Protein AF-A0A2N5UE76-F1 (afdb_monomer_lite)

Foldseek 3Di:
DFKDKPNHTQDDDDDDDPDPPDQAAEDAPVVLCSVQVSAPPKDDPVPFWIKGFCPTQIWMWDDDPNDTDTDGRNSQFDADDDDDNRGIGTGSYTYDDDPDPPDPPPPPDPPDD

Sequence (113 aa):
MEVQVRGKTILTERTGILDTGTTLMVVPAGDAATVHNNIPGAVSDNNGGFQIPCTNTVKLGLSFGGTVFKINPADMTSQLVGKDVKGLCMSGISVGTVGGPMSASVMPRASTL

pLDDT: mean 90.07, std 15.47, range [42.5, 98.5]

Organism: NCBI:txid200324

Structure (mmCIF, N/CA/C/O backbone):
data_AF-A0A2N5UE76-F1
#
_entry.id   AF-A0A2N5UE76-F1
#
loop_
_atom_site.group_PDB
_atom_site.id
_atom_site.type_symbol
_atom_site.label_atom_id
_atom_site.label_alt_id
_atom_site.label_comp_id
_atom_site.label_asym_id
_atom_site.label_entity_id
_atom_site.label_seq_id
_atom_site.pdbx_PDB_ins_code
_atom_site.Cartn_x
_atom_site.Cartn_y
_atom_site.Cartn_z
_atom_site.occupancy
_atom_site.B_iso_or_equiv
_atom_site.auth_seq_id
_atom_site.auth_comp_id
_atom_site.auth_asym_id
_atom_site.auth_atom_id
_atom_site.pdbx_PDB_model_num
ATOM 1 N N . MET A 1 1 ? -10.613 1.870 12.351 1.00 93.25 1 MET A N 1
ATOM 2 C CA . MET A 1 1 ? -10.339 1.193 11.066 1.00 93.25 1 MET A CA 1
ATOM 3 C C . MET A 1 1 ? -9.166 0.254 11.259 1.00 93.25 1 MET A C 1
ATOM 5 O O . MET A 1 1 ? -8.212 0.619 11.942 1.00 93.25 1 MET A O 1
ATOM 9 N N . GLU A 1 2 ? -9.236 -0.932 10.663 1.00 97.56 2 GLU A N 1
ATOM 10 C CA . GLU A 1 2 ? -8.094 -1.848 10.571 1.00 97.56 2 GLU A CA 1
ATOM 11 C C . GLU A 1 2 ? -7.552 -1.869 9.142 1.00 97.56 2 GLU A C 1
ATOM 13 O O . GLU A 1 2 ? -8.310 -1.694 8.186 1.00 97.56 2 GLU A O 1
ATOM 18 N N . VAL A 1 3 ? -6.256 -2.132 8.998 1.00 98.00 3 VAL A N 1
ATOM 19 C CA . VAL A 1 3 ? -5.609 -2.330 7.698 1.00 98.00 3 VAL A CA 1
ATOM 20 C C . VAL A 1 3 ? -5.129 -3.768 7.611 1.00 98.00 3 VAL A C 1
ATOM 22 O O . VAL A 1 3 ? -4.468 -4.269 8.524 1.00 98.00 3 VAL A O 1
ATOM 25 N N . GLN A 1 4 ? -5.457 -4.433 6.509 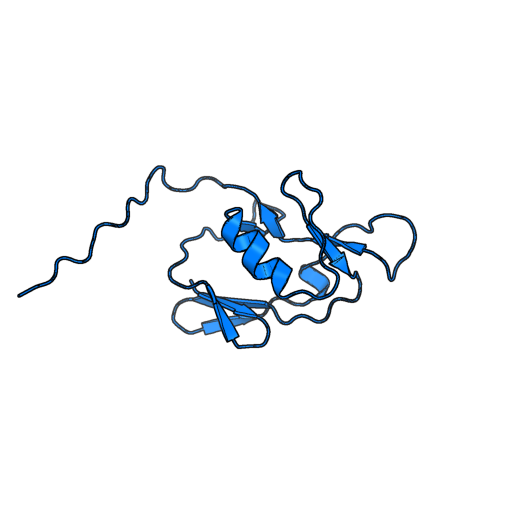1.00 98.38 4 GLN A N 1
ATOM 26 C CA . GLN A 1 4 ? -5.129 -5.829 6.265 1.00 98.38 4 GLN A CA 1
ATOM 27 C C . GLN A 1 4 ? -4.256 -5.975 5.026 1.00 98.38 4 GLN A C 1
ATOM 29 O O . GLN A 1 4 ? -4.543 -5.389 3.985 1.00 98.38 4 GLN A O 1
ATOM 34 N N . VAL A 1 5 ? -3.240 -6.832 5.105 1.00 97.81 5 VAL A N 1
ATOM 35 C CA . VAL A 1 5 ? -2.470 -7.271 3.939 1.00 97.81 5 VAL A CA 1
ATOM 36 C C . VAL A 1 5 ? -2.536 -8.786 3.842 1.00 97.81 5 VAL A C 1
ATOM 38 O O . VAL A 1 5 ? -2.268 -9.497 4.807 1.00 97.81 5 VAL A O 1
ATOM 41 N N . ARG A 1 6 ? -2.937 -9.293 2.670 1.00 95.56 6 ARG A N 1
ATOM 42 C CA . ARG A 1 6 ? -3.163 -10.730 2.416 1.00 95.56 6 ARG A CA 1
ATOM 43 C C . ARG A 1 6 ? -4.119 -11.377 3.438 1.00 95.56 6 ARG A C 1
ATOM 45 O O . ARG A 1 6 ? -3.959 -12.542 3.780 1.00 95.56 6 ARG A O 1
ATOM 52 N N . GLY A 1 7 ? -5.112 -10.621 3.915 1.00 93.94 7 GLY A N 1
ATOM 53 C CA . GLY A 1 7 ? -6.102 -11.078 4.902 1.00 93.94 7 GLY A CA 1
ATOM 54 C C . GLY A 1 7 ? -5.614 -11.095 6.355 1.00 93.94 7 GLY A C 1
ATOM 55 O O . GLY A 1 7 ? -6.373 -11.479 7.236 1.00 93.94 7 GLY A O 1
ATOM 56 N N . LYS A 1 8 ? -4.373 -10.669 6.625 1.00 96.94 8 LYS A N 1
ATOM 57 C CA . LYS A 1 8 ? -3.849 -10.485 7.982 1.00 96.94 8 LYS A CA 1
ATOM 58 C C . LYS A 1 8 ? -3.965 -9.020 8.384 1.00 96.94 8 LYS A C 1
ATOM 60 O O . LYS A 1 8 ? -3.456 -8.158 7.668 1.00 96.94 8 LYS A O 1
ATOM 65 N N . THR A 1 9 ? -4.560 -8.744 9.541 1.00 98.06 9 THR A N 1
ATOM 66 C CA . THR A 1 9 ? -4.545 -7.407 10.147 1.00 98.06 9 THR A CA 1
ATOM 67 C C . THR A 1 9 ? -3.119 -7.018 10.535 1.00 98.06 9 THR A C 1
ATOM 69 O O . THR A 1 9 ? -2.448 -7.739 11.273 1.00 98.06 9 THR A O 1
ATOM 72 N N . ILE A 1 10 ? -2.649 -5.891 9.998 1.00 97.94 10 ILE A N 1
ATOM 73 C CA . ILE A 1 10 ? -1.307 -5.338 10.239 1.00 97.94 10 ILE A CA 1
ATOM 74 C C . ILE A 1 10 ? -1.343 -4.025 11.025 1.00 97.94 10 ILE A C 1
ATOM 76 O O . ILE A 1 10 ? -0.344 -3.668 11.638 1.00 97.94 10 ILE A O 1
ATOM 80 N N . LEU A 1 11 ? -2.481 -3.323 11.024 1.00 97.81 11 LEU A N 1
ATOM 81 C CA . LEU A 1 11 ? -2.715 -2.098 11.790 1.00 97.81 11 LEU A CA 1
ATOM 82 C C . LEU A 1 11 ? -4.140 -2.120 12.348 1.00 97.81 11 LEU A C 1
ATOM 84 O O . LEU A 1 11 ? -5.072 -2.519 11.647 1.00 97.81 11 LEU A O 1
ATOM 88 N N . THR A 1 12 ? -4.310 -1.646 13.578 1.00 96.69 12 THR A N 1
ATOM 89 C CA . THR A 1 12 ? -5.600 -1.528 14.274 1.00 96.69 12 THR A CA 1
ATOM 90 C C . THR A 1 12 ? -5.800 -0.102 14.782 1.00 96.69 12 THR A C 1
ATOM 92 O O . THR A 1 12 ? -4.876 0.711 14.728 1.00 96.69 12 THR A O 1
ATOM 95 N N . GLU A 1 13 ? -7.011 0.208 15.257 1.00 93.62 13 GLU A N 1
ATOM 96 C CA . GLU A 1 13 ? -7.330 1.472 15.944 1.00 93.62 13 GLU A CA 1
ATOM 97 C C . GLU A 1 13 ? -6.959 2.748 15.166 1.00 93.62 13 GLU A C 1
ATOM 99 O O . GLU A 1 13 ? -6.620 3.779 15.743 1.00 93.62 13 GLU A O 1
ATOM 104 N N . ARG A 1 14 ? -7.035 2.707 13.828 1.00 93.62 14 ARG A N 1
ATOM 105 C CA . ARG A 1 14 ? -6.793 3.888 12.987 1.00 93.62 14 ARG A CA 1
ATOM 106 C C . ARG A 1 14 ? -8.064 4.694 12.781 1.00 93.62 14 ARG A C 1
ATOM 108 O O . ARG A 1 14 ? -9.127 4.132 12.505 1.00 93.62 14 ARG A O 1
ATOM 115 N N . THR A 1 15 ? -7.946 6.008 12.878 1.00 91.69 15 THR A N 1
ATOM 116 C CA . THR A 1 15 ? -8.962 6.963 12.434 1.00 91.69 15 THR A CA 1
ATOM 117 C C . THR A 1 15 ? -8.584 7.489 11.052 1.00 91.69 15 THR A C 1
ATOM 119 O O . THR A 1 15 ? -7.423 7.428 10.650 1.00 91.69 15 THR A O 1
ATOM 122 N N . GLY A 1 16 ? -9.568 7.960 10.293 1.00 90.25 16 GLY A N 1
ATOM 123 C CA . GLY A 1 16 ? -9.338 8.486 8.953 1.00 90.25 16 GLY A CA 1
ATOM 124 C C . GLY A 1 16 ? -10.555 9.226 8.422 1.00 90.25 16 GLY A C 1
ATOM 125 O O . GLY A 1 16 ? -11.648 9.115 8.980 1.00 90.25 16 GLY A O 1
ATOM 126 N N . ILE A 1 17 ? -10.342 9.970 7.342 1.00 92.00 17 ILE A N 1
ATOM 127 C CA . ILE A 1 17 ? -11.380 10.651 6.567 1.00 92.00 17 ILE A CA 1
ATOM 128 C C . ILE A 1 17 ? -11.527 9.957 5.212 1.00 92.00 17 ILE A C 1
ATOM 130 O O . ILE A 1 17 ? -10.540 9.516 4.626 1.00 92.00 17 ILE A O 1
ATOM 134 N N . LEU A 1 18 ? -12.762 9.843 4.724 1.00 92.62 18 LEU A N 1
ATOM 135 C CA . LEU A 1 18 ? -13.041 9.421 3.353 1.00 92.62 18 LEU A CA 1
ATOM 136 C C . LEU A 1 18 ? -13.216 10.687 2.517 1.00 92.62 18 LEU A C 1
ATOM 138 O O . LEU A 1 18 ? -14.299 11.266 2.481 1.00 92.62 18 LEU A O 1
ATOM 142 N N . ASP A 1 19 ? -12.121 11.145 1.922 1.00 92.81 19 ASP A N 1
ATOM 143 C CA . ASP A 1 19 ? -12.048 12.433 1.241 1.00 92.81 19 ASP A CA 1
ATOM 144 C C . ASP A 1 19 ? -11.918 12.244 -0.273 1.00 92.81 19 ASP A C 1
ATOM 146 O O . ASP A 1 19 ? -10.854 11.903 -0.784 1.00 92.81 19 ASP A O 1
ATOM 1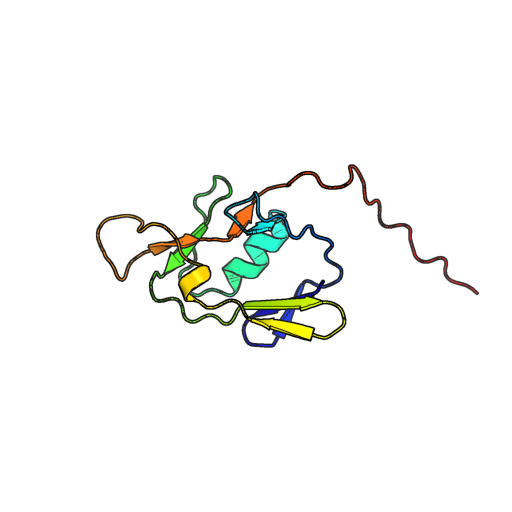50 N N . THR A 1 20 ? -13.007 12.490 -1.002 1.00 95.44 20 THR A N 1
ATOM 151 C CA . THR A 1 20 ? -13.022 12.425 -2.471 1.00 95.44 20 THR A CA 1
ATOM 152 C C . THR A 1 20 ? -12.177 13.521 -3.131 1.00 95.44 20 THR A C 1
ATOM 154 O O . THR A 1 20 ? -11.957 13.461 -4.337 1.00 95.44 20 THR A O 1
ATOM 157 N N . GLY A 1 21 ? -11.740 14.537 -2.377 1.00 95.38 21 GLY A N 1
ATOM 158 C CA . GLY A 1 21 ? -10.887 15.626 -2.852 1.00 95.38 21 GLY A CA 1
ATOM 159 C C . GLY A 1 21 ? -9.386 15.323 -2.814 1.00 95.38 21 GLY A C 1
ATOM 160 O O . GLY A 1 21 ? -8.604 16.123 -3.329 1.00 95.38 21 GLY A O 1
ATOM 161 N N . THR A 1 22 ? -8.973 14.185 -2.245 1.00 93.38 22 THR A N 1
ATOM 162 C CA . THR A 1 22 ? -7.565 13.778 -2.156 1.00 93.38 22 THR A CA 1
ATOM 163 C C . THR A 1 22 ? -7.272 12.607 -3.100 1.00 93.38 22 THR A C 1
ATOM 165 O O . THR A 1 22 ? -7.971 11.598 -3.105 1.00 93.38 22 THR A O 1
ATOM 168 N N . THR A 1 23 ? -6.196 12.718 -3.886 1.00 94.00 23 THR A N 1
ATOM 169 C CA . THR A 1 23 ? -5.783 11.687 -4.858 1.00 94.00 23 THR A CA 1
ATOM 170 C C . THR A 1 23 ? -5.233 10.416 -4.205 1.00 94.00 23 THR A C 1
ATOM 172 O O . THR A 1 23 ? -5.431 9.323 -4.727 1.00 94.00 23 THR A O 1
ATOM 175 N N . LEU A 1 24 ? -4.483 10.555 -3.107 1.00 95.62 24 LEU A N 1
ATOM 176 C CA . LEU A 1 24 ? -3.707 9.474 -2.490 1.00 95.62 24 LEU A CA 1
ATOM 177 C C . LEU A 1 24 ? -4.319 9.007 -1.169 1.00 95.62 24 LEU A C 1
ATOM 179 O O . LEU A 1 24 ? -4.973 9.766 -0.456 1.00 95.62 24 LEU A O 1
ATOM 183 N N . MET A 1 25 ? -3.993 7.780 -0.770 1.00 96.38 25 MET A N 1
ATOM 184 C CA . MET A 1 25 ? -4.116 7.377 0.624 1.00 96.38 25 MET A CA 1
ATOM 185 C C . MET A 1 25 ? -2.949 7.973 1.417 1.00 96.38 25 MET A C 1
ATOM 187 O O . MET A 1 25 ? -1.815 7.501 1.344 1.00 96.38 25 MET A O 1
ATOM 191 N N . VAL A 1 26 ? -3.237 9.014 2.188 1.00 96.25 26 VAL A N 1
ATOM 192 C CA . VAL A 1 26 ? -2.239 9.714 2.999 1.00 96.25 26 VAL A CA 1
ATOM 193 C C . VAL A 1 26 ? -2.265 9.171 4.429 1.00 96.25 26 VAL A C 1
ATOM 195 O O . VAL A 1 26 ? -3.300 9.225 5.092 1.00 96.25 26 VAL A O 1
ATOM 198 N N . VAL A 1 27 ? -1.138 8.636 4.908 1.00 96.31 27 VAL A N 1
ATOM 199 C CA . VAL A 1 27 ? -1.032 7.985 6.229 1.00 96.31 27 VAL A CA 1
ATOM 200 C C . VAL A 1 27 ? 0.221 8.431 7.000 1.00 96.31 27 VAL A C 1
ATOM 202 O O . VAL A 1 27 ? 1.177 8.922 6.396 1.00 96.31 27 VAL A O 1
ATOM 205 N N . PRO A 1 28 ? 0.284 8.234 8.332 1.00 95.75 28 PRO A N 1
ATOM 206 C CA . PRO A 1 28 ? 1.500 8.488 9.103 1.00 95.75 28 PRO A CA 1
ATOM 207 C C . PRO A 1 28 ? 2.698 7.664 8.612 1.00 95.75 28 PRO A C 1
ATOM 209 O O . PRO A 1 28 ? 2.544 6.536 8.144 1.00 95.75 28 PRO A O 1
ATOM 212 N N . ALA A 1 29 ? 3.914 8.184 8.803 1.00 96.25 29 ALA A N 1
ATOM 213 C CA . ALA A 1 29 ? 5.143 7.562 8.297 1.00 96.25 29 ALA A CA 1
ATOM 214 C C . ALA A 1 29 ? 5.322 6.091 8.721 1.00 96.25 29 ALA A C 1
ATOM 216 O O . ALA A 1 29 ? 5.660 5.244 7.895 1.00 96.25 29 ALA A O 1
ATOM 217 N N . GLY A 1 30 ? 5.049 5.770 9.991 1.00 96.62 30 GLY A N 1
ATOM 218 C CA . GLY A 1 30 ? 5.145 4.396 10.499 1.00 96.62 30 GLY A CA 1
ATOM 219 C C . GLY A 1 30 ? 4.127 3.443 9.865 1.00 96.62 30 GLY A C 1
ATOM 220 O O . GLY A 1 30 ? 4.440 2.278 9.610 1.00 9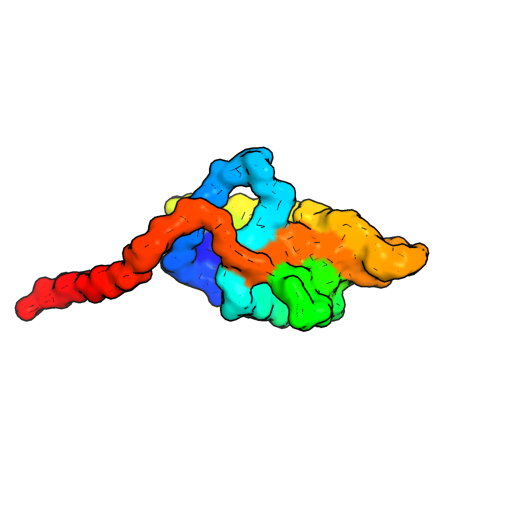6.62 30 GLY A O 1
ATOM 221 N N . ASP A 1 31 ? 2.932 3.939 9.543 1.00 97.56 31 ASP A N 1
ATOM 222 C CA . ASP A 1 31 ? 1.880 3.145 8.908 1.00 97.56 31 ASP A CA 1
ATOM 223 C C . ASP A 1 31 ? 2.210 2.907 7.434 1.00 97.56 31 ASP A C 1
ATOM 225 O O . ASP A 1 31 ? 2.128 1.769 6.970 1.00 97.56 31 ASP A O 1
ATOM 229 N N . ALA A 1 32 ? 2.677 3.944 6.724 1.00 98.12 32 ALA A N 1
ATOM 230 C CA . ALA A 1 32 ? 3.167 3.806 5.356 1.00 98.12 32 ALA A CA 1
ATOM 231 C C . ALA A 1 32 ? 4.301 2.775 5.284 1.00 98.12 32 ALA A C 1
ATOM 233 O O . ALA A 1 32 ? 4.243 1.867 4.457 1.00 98.12 32 ALA A O 1
ATOM 234 N N . ALA A 1 33 ? 5.293 2.859 6.176 1.00 98.00 33 ALA A N 1
ATOM 235 C CA . ALA A 1 33 ? 6.380 1.885 6.237 1.00 98.00 33 ALA A CA 1
ATOM 236 C C . ALA A 1 33 ? 5.858 0.463 6.509 1.00 98.00 33 ALA A C 1
ATOM 238 O O . ALA A 1 33 ? 6.248 -0.483 5.828 1.00 98.00 33 ALA A O 1
ATOM 239 N N . THR A 1 34 ? 4.925 0.304 7.453 1.00 98.44 34 THR A N 1
ATOM 240 C CA . THR A 1 34 ? 4.333 -1.003 7.781 1.00 98.44 34 THR A CA 1
ATOM 241 C C . THR A 1 34 ? 3.604 -1.619 6.584 1.00 98.44 34 THR A C 1
ATOM 243 O O . THR A 1 34 ? 3.781 -2.806 6.302 1.00 98.44 34 THR A O 1
ATOM 246 N N . VAL A 1 35 ? 2.814 -0.832 5.846 1.00 98.31 35 VAL A N 1
ATOM 247 C CA . VAL A 1 35 ? 2.118 -1.305 4.640 1.00 98.31 35 VAL A CA 1
ATOM 248 C C . VAL A 1 35 ? 3.122 -1.695 3.554 1.00 98.31 35 VAL A C 1
ATOM 250 O O . VAL A 1 35 ? 3.065 -2.819 3.052 1.00 98.31 35 VAL A O 1
ATOM 253 N N . HIS A 1 36 ? 4.076 -0.819 3.228 1.00 98.44 36 HIS A N 1
ATOM 254 C CA . HIS A 1 36 ? 5.033 -1.061 2.144 1.00 98.44 36 HIS A CA 1
ATOM 255 C C . HIS A 1 36 ? 6.010 -2.204 2.444 1.00 98.44 36 HIS A C 1
ATOM 257 O O . HIS A 1 36 ? 6.348 -2.949 1.530 1.00 98.44 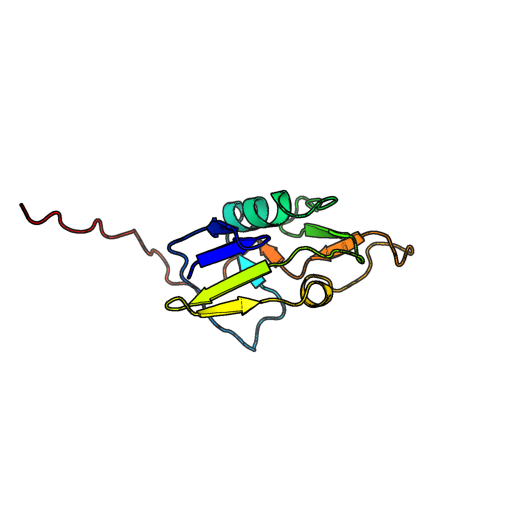36 HIS A O 1
ATOM 263 N N . ASN A 1 37 ? 6.360 -2.457 3.709 1.00 98.19 37 ASN A N 1
ATOM 264 C CA . ASN A 1 37 ? 7.151 -3.632 4.102 1.00 98.19 37 ASN A CA 1
ATOM 265 C C . ASN A 1 37 ? 6.467 -4.971 3.770 1.00 98.19 37 ASN A C 1
ATOM 267 O O . ASN A 1 37 ? 7.124 -6.008 3.704 1.00 98.19 37 ASN A O 1
ATOM 271 N N . ASN A 1 38 ? 5.149 -4.974 3.548 1.00 98.31 38 ASN A N 1
ATOM 272 C CA . ASN A 1 38 ? 4.413 -6.161 3.116 1.00 98.31 38 ASN A CA 1
ATOM 273 C C . ASN A 1 38 ? 4.304 -6.287 1.582 1.00 98.31 38 ASN A C 1
ATOM 275 O O . ASN A 1 38 ? 3.728 -7.271 1.094 1.00 98.31 38 ASN A O 1
ATOM 279 N N . ILE A 1 39 ? 4.850 -5.332 0.823 1.00 98.06 39 ILE A N 1
ATOM 280 C CA . ILE A 1 39 ? 4.831 -5.296 -0.641 1.00 98.06 39 ILE A CA 1
ATOM 281 C C . ILE A 1 39 ? 6.230 -5.650 -1.171 1.00 98.06 39 ILE A C 1
ATOM 283 O O . ILE A 1 39 ? 7.153 -4.846 -1.061 1.00 98.06 39 ILE A O 1
ATOM 287 N N . PRO A 1 40 ? 6.422 -6.848 -1.757 1.00 98.00 40 PRO A N 1
ATOM 288 C CA . PRO A 1 40 ? 7.707 -7.226 -2.334 1.00 98.00 40 PRO A CA 1
ATOM 289 C C . PRO A 1 40 ? 8.142 -6.237 -3.417 1.00 98.00 40 PRO A C 1
ATOM 291 O O . PRO A 1 40 ? 7.351 -5.900 -4.294 1.00 98.00 40 PRO A O 1
ATOM 294 N N . GLY A 1 41 ? 9.397 -5.791 -3.356 1.00 97.62 41 GLY A N 1
ATOM 295 C CA . GLY A 1 41 ? 9.952 -4.817 -4.300 1.00 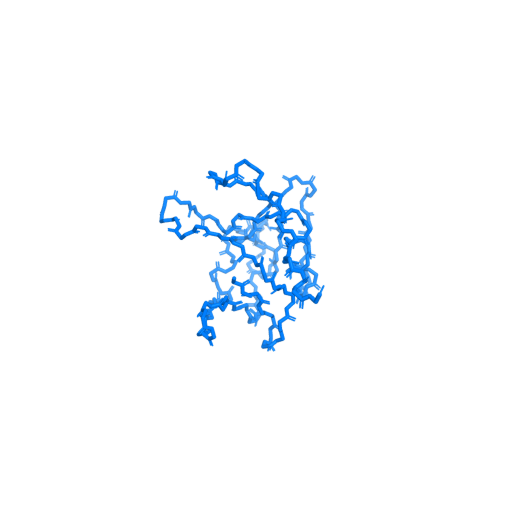97.62 41 GLY A CA 1
ATOM 296 C C . GLY A 1 41 ? 9.554 -3.364 -4.029 1.00 97.62 41 GLY A C 1
ATOM 297 O O . GLY A 1 41 ? 9.892 -2.505 -4.837 1.00 97.62 41 GLY A O 1
ATOM 298 N N . ALA A 1 42 ? 8.855 -3.075 -2.927 1.00 98.19 42 ALA A N 1
ATOM 299 C CA . ALA A 1 42 ? 8.606 -1.698 -2.526 1.00 98.19 42 ALA A CA 1
ATOM 300 C C . ALA A 1 42 ? 9.899 -0.992 -2.103 1.00 98.19 42 ALA A C 1
ATOM 302 O O . ALA A 1 42 ? 10.739 -1.569 -1.410 1.00 98.19 42 ALA A O 1
ATOM 303 N N . VAL A 1 43 ? 10.027 0.274 -2.488 1.00 97.75 43 VAL A N 1
ATOM 304 C CA . VAL A 1 43 ? 11.149 1.144 -2.128 1.00 97.75 43 VAL A CA 1
ATOM 305 C C . VAL A 1 43 ? 10.636 2.522 -1.716 1.00 97.75 43 VAL A C 1
ATOM 307 O O . VAL A 1 43 ? 9.679 3.039 -2.288 1.00 97.75 43 VAL A O 1
ATOM 310 N N . SER A 1 44 ? 11.263 3.110 -0.701 1.00 96.81 44 SER A N 1
ATOM 311 C CA . SER A 1 44 ? 11.027 4.501 -0.298 1.00 96.81 44 SER A CA 1
ATOM 312 C C . SER A 1 44 ? 11.773 5.441 -1.244 1.00 96.81 44 SER A C 1
ATOM 314 O O . SER A 1 44 ? 12.912 5.153 -1.614 1.00 96.81 44 SER A O 1
ATOM 316 N N . ASP A 1 45 ? 11.175 6.583 -1.588 1.00 93.50 45 ASP A N 1
ATOM 317 C CA . ASP A 1 45 ? 11.891 7.673 -2.270 1.00 93.50 45 ASP A CA 1
ATOM 318 C C . ASP A 1 45 ? 12.656 8.595 -1.296 1.00 93.50 45 ASP A C 1
ATOM 320 O O . ASP A 1 45 ? 13.324 9.535 -1.719 1.00 93.50 45 ASP A O 1
ATOM 324 N N . ASN A 1 46 ? 12.582 8.305 0.011 1.00 92.69 46 ASN A N 1
ATOM 325 C CA . ASN A 1 46 ? 13.147 9.081 1.123 1.00 92.69 46 ASN A CA 1
ATOM 326 C C . ASN A 1 46 ? 12.621 10.518 1.246 1.00 92.69 46 ASN A C 1
ATOM 328 O O . ASN A 1 46 ? 13.193 11.323 1.976 1.00 92.69 46 ASN A O 1
ATOM 332 N N . ASN A 1 47 ? 11.505 10.820 0.589 1.00 94.38 47 ASN A N 1
ATOM 333 C CA . ASN A 1 47 ? 10.836 12.114 0.604 1.00 94.38 47 ASN A CA 1
ATOM 334 C C . ASN A 1 47 ? 9.326 11.983 0.895 1.00 94.38 47 ASN A C 1
ATOM 336 O O . ASN A 1 47 ? 8.532 12.861 0.567 1.00 94.38 47 ASN A O 1
ATOM 340 N N . GLY A 1 48 ? 8.925 10.873 1.524 1.00 92.69 48 GLY A N 1
ATOM 341 C CA . GLY A 1 48 ? 7.542 10.600 1.921 1.00 92.69 48 GLY A CA 1
ATOM 342 C C . GLY A 1 48 ? 6.706 9.866 0.869 1.00 92.69 48 GLY A C 1
ATOM 343 O O . GLY A 1 48 ? 5.564 9.504 1.158 1.00 92.69 48 GLY A O 1
ATOM 344 N N . GLY A 1 49 ? 7.256 9.598 -0.313 1.00 97.12 49 GLY A N 1
ATOM 345 C CA . GLY A 1 49 ? 6.659 8.720 -1.306 1.00 97.12 49 GLY A CA 1
ATOM 346 C C . GLY A 1 49 ? 7.255 7.314 -1.274 1.00 97.12 49 GLY A C 1
ATOM 347 O O . GLY A 1 49 ? 8.288 7.025 -0.662 1.00 97.12 49 GLY A O 1
ATOM 348 N N . PHE A 1 50 ? 6.564 6.411 -1.957 1.00 98.44 50 PHE A N 1
ATOM 349 C CA . PHE A 1 50 ? 6.992 5.034 -2.147 1.00 98.44 50 PHE A CA 1
ATOM 350 C C . PHE A 1 50 ? 6.789 4.641 -3.599 1.00 98.44 50 PHE A C 1
ATOM 352 O O . PHE A 1 50 ? 5.902 5.151 -4.286 1.00 98.44 50 PHE A O 1
ATOM 359 N N . GLN A 1 51 ? 7.587 3.689 -4.051 1.00 98.38 51 GLN A N 1
ATOM 360 C CA . GLN A 1 51 ? 7.446 3.054 -5.346 1.00 98.38 51 GLN A CA 1
ATOM 361 C C . GLN A 1 51 ? 7.234 1.562 -5.115 1.00 98.38 51 GLN A C 1
ATOM 363 O O . GLN A 1 51 ? 7.872 0.970 -4.245 1.00 98.38 51 GLN A O 1
ATOM 368 N N . ILE A 1 52 ? 6.333 0.953 -5.874 1.00 98.50 52 ILE A N 1
ATOM 369 C CA . ILE A 1 52 ? 6.039 -0.484 -5.815 1.00 98.50 52 ILE A CA 1
ATOM 370 C C . ILE A 1 52 ? 6.074 -1.065 -7.229 1.00 98.50 52 ILE A C 1
ATOM 372 O O . ILE A 1 52 ? 5.901 -0.308 -8.184 1.00 98.50 52 ILE A O 1
ATOM 376 N N . PRO A 1 53 ? 6.280 -2.381 -7.418 1.00 98.25 53 PRO A N 1
ATOM 377 C CA . PRO A 1 53 ? 6.234 -2.959 -8.755 1.00 98.25 53 PRO A CA 1
ATOM 378 C C . PRO A 1 53 ? 4.904 -2.650 -9.443 1.00 98.25 53 PRO A C 1
ATOM 380 O O . PRO A 1 53 ? 3.844 -2.888 -8.865 1.00 98.25 53 PRO A O 1
ATOM 383 N N . CYS A 1 54 ? 4.943 -2.190 -10.694 1.00 97.75 54 CYS A N 1
ATOM 384 C CA . CYS A 1 54 ? 3.732 -1.925 -11.481 1.00 97.75 54 CYS A CA 1
ATOM 385 C C . CYS A 1 54 ? 2.854 -3.182 -11.653 1.00 97.75 54 CYS A C 1
ATOM 387 O O . CYS A 1 54 ? 1.660 -3.094 -11.908 1.00 97.75 54 CYS A O 1
ATOM 389 N N . THR A 1 55 ? 3.449 -4.370 -11.495 1.00 97.00 55 THR A N 1
ATOM 390 C CA . THR A 1 55 ? 2.795 -5.688 -11.579 1.00 97.00 55 THR A CA 1
ATOM 391 C C . THR A 1 55 ? 2.436 -6.280 -10.207 1.00 97.00 55 THR A C 1
ATOM 393 O O . THR A 1 55 ? 2.188 -7.481 -10.082 1.00 97.00 55 THR A O 1
ATOM 396 N N . ASN A 1 56 ? 2.421 -5.449 -9.162 1.00 97.38 56 ASN A N 1
ATOM 397 C CA . ASN A 1 56 ? 2.004 -5.796 -7.807 1.00 97.38 56 ASN A CA 1
ATOM 398 C C . ASN A 1 56 ? 0.673 -6.580 -7.776 1.00 97.38 56 ASN A C 1
ATOM 400 O O . ASN A 1 56 ? -0.295 -6.236 -8.446 1.00 97.38 56 ASN A O 1
ATOM 404 N N . THR A 1 57 ? 0.602 -7.606 -6.924 1.00 97.56 57 THR A N 1
ATOM 405 C CA . THR A 1 57 ? -0.611 -8.419 -6.690 1.00 97.56 57 THR A CA 1
ATOM 406 C C . THR A 1 57 ? -1.026 -8.462 -5.215 1.00 97.56 57 THR A C 1
ATOM 408 O O . THR A 1 57 ? -1.846 -9.289 -4.803 1.00 97.56 57 THR A O 1
ATOM 411 N N . VAL A 1 58 ? -0.446 -7.594 -4.381 1.00 98.00 58 VAL A N 1
ATOM 412 C CA . VAL A 1 58 ? -0.705 -7.553 -2.941 1.00 98.00 58 VAL A CA 1
ATOM 413 C C . VAL A 1 58 ? -2.150 -7.156 -2.678 1.00 98.00 58 VAL A C 1
ATOM 415 O O . VAL A 1 58 ? -2.634 -6.131 -3.141 1.00 98.00 58 VAL A O 1
ATOM 418 N N . LYS A 1 59 ? -2.837 -7.978 -1.883 1.00 98.00 59 LYS A N 1
ATOM 419 C CA . LYS A 1 59 ? -4.218 -7.737 -1.462 1.00 98.00 59 LYS A CA 1
ATOM 420 C C . LYS A 1 59 ? -4.220 -6.839 -0.229 1.00 98.00 59 LYS A C 1
ATOM 422 O O . LYS A 1 59 ? -3.982 -7.343 0.871 1.00 98.00 59 LYS A O 1
ATOM 427 N N . LEU A 1 60 ? -4.476 -5.549 -0.421 1.00 98.44 60 LEU A N 1
ATOM 428 C CA . LEU A 1 60 ? -4.711 -4.580 0.649 1.00 98.44 60 LEU A CA 1
ATOM 429 C C . LEU A 1 60 ? -6.213 -4.500 0.959 1.00 98.44 60 LEU A C 1
ATOM 431 O O . LEU A 1 60 ? -7.049 -4.578 0.056 1.00 98.44 60 LEU A O 1
ATOM 435 N N . GLY A 1 61 ? -6.565 -4.360 2.232 1.00 98.25 61 GLY A N 1
ATOM 436 C CA . GLY A 1 61 ? -7.946 -4.183 2.666 1.00 98.25 61 GLY A CA 1
ATOM 437 C C . GLY A 1 61 ? -8.062 -3.197 3.818 1.00 98.25 61 GLY A C 1
ATOM 438 O O . GLY A 1 61 ? -7.205 -3.168 4.700 1.00 98.25 61 GLY A O 1
ATOM 439 N N . LEU A 1 62 ? -9.138 -2.415 3.813 1.00 97.81 62 LEU A N 1
ATOM 440 C CA . LEU A 1 62 ? -9.529 -1.531 4.908 1.00 97.81 62 LEU A CA 1
ATOM 441 C C . LEU A 1 62 ? -10.787 -2.095 5.568 1.00 97.81 62 LEU A C 1
ATOM 443 O O . LEU A 1 62 ? -11.751 -2.421 4.877 1.00 97.81 62 LEU A O 1
ATOM 447 N N . SER A 1 63 ? -10.783 -2.222 6.891 1.00 96.94 63 SER A N 1
ATOM 448 C CA . SER A 1 63 ? -11.921 -2.735 7.658 1.00 96.94 63 SER A CA 1
ATOM 449 C C . SER A 1 63 ? -12.613 -1.618 8.432 1.00 96.94 63 SER A C 1
ATOM 451 O O . SER A 1 63 ? -11.982 -0.922 9.240 1.00 96.94 63 SER A O 1
ATOM 453 N N . PHE A 1 64 ? -13.924 -1.488 8.224 1.00 94.44 64 PHE A N 1
ATOM 454 C CA . PHE A 1 64 ? -14.805 -0.577 8.954 1.00 94.44 64 PHE A CA 1
ATOM 455 C C . PHE A 1 64 ? -15.957 -1.379 9.556 1.00 94.44 64 PHE A C 1
ATOM 457 O O . PHE A 1 64 ? -16.712 -2.021 8.829 1.00 94.44 64 PHE A O 1
ATOM 464 N N . GLY A 1 65 ? -16.074 -1.384 10.888 1.00 90.62 65 GLY A N 1
ATOM 465 C CA . GLY A 1 65 ? -17.138 -2.125 11.578 1.00 90.62 65 GLY A CA 1
ATOM 466 C C . GLY A 1 65 ? -17.185 -3.618 11.222 1.00 90.62 65 GLY A C 1
ATOM 467 O O . GLY A 1 65 ? -18.267 -4.181 11.111 1.00 90.62 65 GLY A O 1
ATOM 468 N N . GLY A 1 66 ? -16.030 -4.242 10.962 1.00 91.19 66 GLY A N 1
ATOM 469 C CA . GLY A 1 66 ? -15.922 -5.650 10.556 1.00 91.19 66 GLY A CA 1
ATOM 470 C C . GLY A 1 66 ? -16.146 -5.924 9.063 1.00 91.19 66 GLY A C 1
ATOM 471 O O . GLY A 1 66 ? -15.908 -7.043 8.614 1.00 91.19 66 GLY A O 1
ATOM 472 N N . THR A 1 67 ? -16.551 -4.927 8.271 1.00 96.56 67 THR A N 1
ATOM 473 C CA . THR A 1 67 ? -16.673 -5.066 6.812 1.00 96.56 67 THR A CA 1
ATOM 474 C C . THR A 1 67 ? -15.357 -4.704 6.138 1.00 96.56 67 THR A C 1
ATOM 476 O O . THR A 1 67 ? -14.859 -3.589 6.300 1.00 96.56 67 THR A O 1
ATOM 479 N N . VAL A 1 68 ? -14.806 -5.638 5.358 1.00 97.88 68 VAL A N 1
ATOM 480 C CA . VAL A 1 68 ? -13.533 -5.456 4.648 1.00 97.88 68 VAL A CA 1
ATOM 481 C C . VAL A 1 68 ? -13.769 -4.968 3.221 1.00 97.88 68 VAL A C 1
ATOM 483 O O . VAL A 1 68 ? -14.331 -5.681 2.390 1.00 97.88 68 VAL A O 1
ATOM 486 N N . PHE A 1 69 ? -13.240 -3.788 2.918 1.00 97.69 69 PHE A N 1
ATOM 487 C CA . PHE A 1 69 ? -13.178 -3.208 1.583 1.00 97.69 69 PHE A CA 1
ATOM 488 C C . PHE A 1 69 ? -11.803 -3.497 0.987 1.00 97.69 69 PHE A C 1
ATOM 490 O O . PHE A 1 69 ? -10.783 -3.015 1.480 1.00 97.69 69 PHE A O 1
ATOM 497 N N . LYS A 1 70 ? -11.765 -4.336 -0.049 1.00 98.06 70 LYS A N 1
ATOM 498 C CA . LYS A 1 70 ? -10.522 -4.703 -0.738 1.00 98.06 70 LYS A CA 1
ATOM 499 C C . LYS A 1 70 ? -10.156 -3.623 -1.748 1.00 98.06 70 LYS A C 1
ATOM 501 O O . LYS A 1 70 ? -11.010 -3.205 -2.522 1.00 98.06 70 LYS A O 1
ATOM 506 N N . ILE A 1 71 ? -8.886 -3.243 -1.767 1.00 97.69 71 ILE A N 1
ATOM 507 C CA . ILE A 1 71 ? -8.322 -2.339 -2.769 1.00 97.69 71 ILE A CA 1
ATOM 508 C C . ILE A 1 71 ? -7.774 -3.201 -3.906 1.00 97.69 71 ILE A C 1
ATOM 510 O O . ILE A 1 71 ? -7.066 -4.184 -3.657 1.00 97.69 71 ILE A O 1
ATOM 514 N N . ASN A 1 72 ? -8.138 -2.879 -5.149 1.00 97.31 72 ASN A N 1
ATOM 515 C CA . ASN A 1 72 ? -7.584 -3.571 -6.305 1.00 97.31 72 ASN A CA 1
ATOM 516 C C . ASN A 1 72 ? -6.074 -3.273 -6.366 1.00 97.31 72 ASN A C 1
ATOM 518 O O . ASN A 1 72 ? -5.699 -2.107 -6.265 1.00 97.31 72 ASN A O 1
ATOM 522 N N . PRO A 1 73 ? -5.188 -4.273 -6.538 1.00 97.50 73 PRO A N 1
ATOM 523 C CA . PRO A 1 73 ? -3.752 -4.023 -6.656 1.00 97.50 73 PRO A CA 1
ATOM 524 C C . PRO A 1 73 ? -3.373 -2.971 -7.712 1.00 97.50 73 PRO A C 1
ATOM 526 O O . PRO A 1 73 ? -2.383 -2.268 -7.518 1.00 97.50 73 PRO A O 1
ATOM 529 N N . ALA A 1 74 ? -4.166 -2.836 -8.783 1.00 95.44 74 ALA A N 1
ATOM 530 C CA . ALA A 1 74 ? -3.976 -1.810 -9.812 1.00 95.44 74 ALA A CA 1
ATOM 531 C C . ALA A 1 74 ? -4.204 -0.376 -9.292 1.00 95.44 74 ALA A C 1
ATOM 533 O O . ALA A 1 74 ? -3.531 0.548 -9.739 1.00 95.44 74 ALA A O 1
ATOM 534 N N . ASP A 1 75 ? -5.081 -0.196 -8.299 1.00 96.31 75 ASP A N 1
ATOM 535 C CA . ASP A 1 75 ? -5.380 1.109 -7.688 1.00 96.31 75 ASP A CA 1
ATOM 536 C C . ASP A 1 75 ? -4.286 1.544 -6.696 1.00 96.31 75 ASP A C 1
ATOM 538 O O . ASP A 1 75 ? -4.275 2.674 -6.215 1.00 96.31 75 ASP A O 1
ATOM 542 N N . MET A 1 76 ? -3.340 0.653 -6.373 1.00 97.69 76 MET A N 1
ATOM 543 C CA . MET A 1 76 ? -2.185 0.971 -5.527 1.00 97.69 76 MET A CA 1
ATOM 544 C C . MET A 1 76 ? -1.027 1.593 -6.320 1.00 97.69 76 MET A C 1
ATOM 546 O O . MET A 1 76 ? -0.015 1.959 -5.725 1.00 97.69 76 MET A O 1
ATOM 550 N N . THR A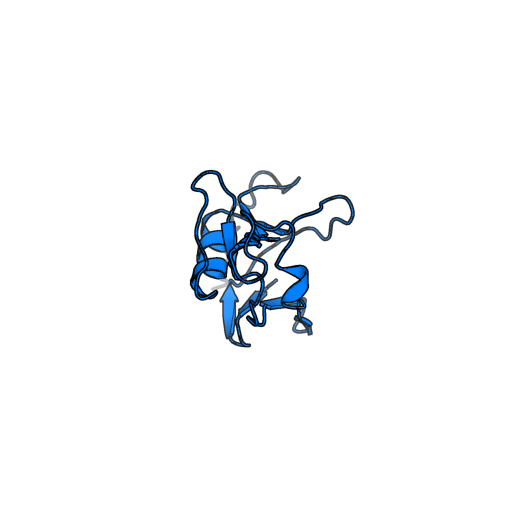 1 77 ? -1.151 1.702 -7.643 1.00 96.75 77 THR A N 1
ATOM 551 C CA . THR A 1 77 ? -0.115 2.212 -8.550 1.00 96.75 77 THR A CA 1
ATOM 552 C C . THR A 1 77 ? -0.640 3.379 -9.375 1.00 96.75 77 THR A C 1
ATOM 554 O O . THR A 1 77 ? -1.788 3.360 -9.804 1.00 96.75 77 THR A O 1
ATOM 557 N N . SER A 1 78 ? 0.207 4.377 -9.635 1.00 92.25 78 SER A N 1
ATOM 558 C CA . SER A 1 78 ? -0.130 5.523 -10.490 1.00 92.25 78 SER A CA 1
ATOM 559 C C . SER A 1 78 ? 0.810 5.635 -11.699 1.00 92.25 78 SER A C 1
ATOM 561 O O . SER A 1 78 ? 0.603 4.969 -12.709 1.00 92.25 78 SER A O 1
ATOM 563 N N . GLN A 1 79 ? 1.847 6.470 -11.624 1.00 93.94 79 GLN A N 1
ATOM 564 C CA . GLN A 1 79 ? 2.773 6.744 -12.726 1.00 93.94 79 GLN A CA 1
ATOM 565 C C . GLN A 1 79 ? 3.953 5.769 -12.735 1.00 93.94 79 GLN A C 1
ATOM 567 O O . GLN A 1 79 ? 4.487 5.441 -11.677 1.00 93.94 79 GLN A O 1
ATOM 572 N N . LEU A 1 80 ? 4.402 5.358 -13.926 1.00 96.44 80 LEU A N 1
ATOM 573 C CA . LEU A 1 80 ? 5.657 4.619 -14.083 1.00 96.44 80 LEU A CA 1
ATOM 574 C C . LEU A 1 80 ? 6.845 5.468 -13.620 1.00 96.44 80 LEU A C 1
ATOM 576 O O . LEU A 1 80 ? 6.974 6.640 -13.973 1.00 96.44 80 LEU A O 1
ATOM 580 N N . VAL A 1 81 ? 7.764 4.824 -12.915 1.00 95.50 81 VAL A N 1
ATOM 581 C CA . VAL A 1 81 ? 9.093 5.341 -12.615 1.00 95.50 81 VAL A CA 1
ATOM 582 C C . VAL A 1 81 ? 10.049 4.793 -13.674 1.00 95.50 81 VAL A C 1
ATOM 584 O O . VAL A 1 81 ? 10.422 3.621 -13.669 1.00 95.50 81 VAL A O 1
ATOM 587 N N . GLY A 1 82 ? 10.437 5.649 -14.619 1.00 92.88 82 GLY A N 1
ATOM 588 C CA . GLY A 1 82 ? 11.276 5.266 -15.755 1.00 92.88 82 GLY A CA 1
ATOM 589 C C . GLY A 1 82 ? 10.471 4.759 -16.956 1.00 92.88 82 GLY A C 1
ATOM 590 O O . GLY A 1 82 ? 9.349 5.195 -17.192 1.00 92.88 82 GLY A O 1
ATOM 591 N N . LYS A 1 83 ? 11.083 3.889 -17.772 1.00 93.69 83 LYS A N 1
ATOM 592 C CA . LYS A 1 83 ? 10.524 3.438 -19.066 1.00 93.69 83 LYS A CA 1
ATOM 593 C C . LYS A 1 83 ? 10.048 1.983 -19.076 1.00 93.69 83 LYS A C 1
ATOM 595 O O . LYS A 1 83 ? 9.393 1.576 -20.032 1.00 93.69 83 LYS A O 1
ATOM 600 N N . ASP A 1 84 ? 10.401 1.194 -18.063 1.00 93.94 84 ASP A N 1
ATOM 601 C CA . ASP A 1 84 ? 10.008 -0.214 -17.991 1.00 93.94 84 ASP A CA 1
ATOM 602 C C . ASP A 1 84 ? 8.592 -0.346 -17.423 1.00 93.94 84 ASP A C 1
ATOM 604 O O . ASP A 1 84 ? 8.348 -0.062 -16.253 1.00 93.94 84 ASP A O 1
ATOM 608 N N . VAL A 1 85 ? 7.666 -0.833 -18.248 1.00 91.12 85 VAL A N 1
ATOM 609 C CA . VAL A 1 85 ? 6.262 -1.067 -17.871 1.00 91.12 85 VAL A CA 1
ATOM 610 C C . VAL A 1 85 ? 6.084 -2.160 -16.820 1.00 91.12 85 VAL A C 1
ATOM 612 O O . VAL A 1 85 ? 5.028 -2.251 -16.199 1.00 91.12 85 VAL A O 1
ATOM 615 N N . LYS A 1 86 ? 7.105 -2.994 -16.606 1.00 93.62 86 LYS A N 1
ATOM 616 C CA . LYS A 1 86 ? 7.146 -3.995 -15.534 1.00 93.62 86 LYS A CA 1
ATOM 617 C C . LYS A 1 86 ? 7.983 -3.545 -14.335 1.00 93.62 86 LYS A C 1
ATOM 619 O O . LYS A 1 86 ? 8.097 -4.311 -13.380 1.00 93.62 86 LYS A O 1
ATOM 624 N N . GLY A 1 87 ? 8.543 -2.337 -14.393 1.00 96.69 87 GLY A N 1
ATOM 625 C CA . GLY A 1 87 ? 9.392 -1.758 -13.364 1.00 96.69 87 GLY A CA 1
ATOM 626 C C . GLY A 1 87 ? 8.597 -1.254 -12.160 1.00 96.69 87 GLY A C 1
ATOM 627 O O . GLY A 1 87 ? 7.644 -1.886 -11.696 1.00 96.69 87 GLY A O 1
ATOM 628 N N . LEU A 1 88 ? 9.012 -0.106 -11.632 1.00 98.06 88 LEU A N 1
ATOM 629 C CA . LEU A 1 88 ? 8.391 0.515 -10.470 1.00 98.06 88 LEU A CA 1
ATOM 630 C C . LEU A 1 88 ? 7.364 1.563 -10.891 1.00 98.06 88 LEU A C 1
ATOM 632 O O . LEU A 1 88 ? 7.546 2.274 -11.873 1.00 98.06 88 LEU A O 1
ATOM 636 N N . CYS A 1 89 ? 6.296 1.666 -10.115 1.00 98.12 89 CYS A N 1
ATOM 637 C CA . CYS A 1 89 ? 5.260 2.673 -10.231 1.00 98.12 89 CYS A CA 1
ATOM 638 C C . CYS A 1 89 ? 5.167 3.441 -8.911 1.00 98.12 89 CYS A C 1
ATOM 640 O O . CYS A 1 89 ? 5.361 2.866 -7.838 1.00 98.12 89 CYS A O 1
ATOM 642 N N . MET A 1 90 ? 4.838 4.729 -8.980 1.00 97.69 90 MET A N 1
ATOM 643 C CA . MET A 1 90 ? 4.531 5.532 -7.801 1.00 97.69 90 MET A CA 1
ATOM 644 C C . MET A 1 90 ? 3.350 4.915 -7.049 1.00 97.69 90 MET A C 1
ATOM 646 O O . MET A 1 90 ? 2.296 4.654 -7.640 1.00 97.69 90 MET A O 1
ATOM 650 N N . SER A 1 91 ? 3.538 4.682 -5.753 1.00 98.38 91 SER A N 1
ATOM 651 C CA . SER A 1 91 ? 2.519 4.127 -4.869 1.00 98.38 91 SER A CA 1
ATOM 652 C C . SER A 1 91 ? 1.369 5.113 -4.687 1.00 98.38 91 SER A C 1
ATOM 654 O O . SER A 1 91 ? 1.582 6.314 -4.529 1.00 98.38 91 SER A O 1
ATOM 656 N N . GLY A 1 92 ? 0.145 4.592 -4.645 1.00 97.62 92 GLY A N 1
ATOM 657 C CA . GLY A 1 92 ? -1.051 5.338 -4.247 1.00 97.62 92 GLY A CA 1
ATOM 658 C C . GLY A 1 92 ? -1.106 5.665 -2.748 1.00 97.62 92 GLY A C 1
ATOM 659 O O . GLY A 1 92 ? -2.088 6.243 -2.287 1.00 97.62 92 GLY A O 1
ATOM 660 N N . ILE A 1 93 ? -0.086 5.270 -1.978 1.00 97.94 93 ILE A N 1
ATOM 661 C CA . ILE A 1 93 ? -0.006 5.438 -0.526 1.00 97.94 93 ILE A CA 1
ATOM 662 C C . ILE A 1 93 ? 1.236 6.267 -0.195 1.00 97.94 93 ILE A C 1
ATOM 664 O O . ILE A 1 93 ? 2.355 5.866 -0.520 1.00 97.94 93 ILE A O 1
ATOM 668 N N . SER A 1 94 ? 1.050 7.395 0.488 1.00 97.25 94 SER A N 1
ATOM 669 C CA . SER A 1 94 ? 2.133 8.318 0.837 1.00 97.25 94 SER A CA 1
ATOM 670 C C . SER A 1 94 ? 2.118 8.700 2.312 1.00 97.25 94 SER A C 1
ATOM 672 O O . SER A 1 94 ? 1.119 8.550 3.019 1.00 97.25 94 SER A O 1
ATOM 674 N N . VAL A 1 95 ? 3.247 9.229 2.774 1.00 97.81 95 VAL A N 1
ATOM 675 C CA . VAL A 1 95 ? 3.355 9.845 4.093 1.00 97.81 95 VAL A CA 1
ATOM 676 C C . VAL A 1 95 ? 2.660 11.203 4.085 1.00 97.81 95 VAL A C 1
ATOM 678 O O . VAL A 1 95 ? 2.872 12.009 3.181 1.00 97.81 95 VAL A O 1
ATOM 681 N N . GLY A 1 96 ? 1.869 11.484 5.117 1.00 93.81 96 GLY A N 1
ATOM 682 C CA . GLY A 1 96 ? 1.365 12.827 5.380 1.00 93.81 96 GLY A CA 1
ATOM 683 C C . GLY A 1 96 ? 0.219 12.862 6.385 1.00 93.81 96 GLY A C 1
ATOM 684 O O . GLY A 1 96 ? -0.113 11.860 7.019 1.00 93.81 96 GLY A O 1
ATOM 685 N N . THR A 1 97 ? -0.405 14.034 6.481 1.00 87.88 97 THR A N 1
ATOM 686 C CA . THR A 1 97 ? -1.588 14.286 7.309 1.00 87.88 97 THR A CA 1
ATOM 687 C C . THR A 1 97 ? -2.539 15.189 6.533 1.00 87.88 97 THR A C 1
ATOM 689 O O . THR A 1 97 ? -2.118 16.232 6.038 1.00 87.88 97 THR A O 1
ATOM 692 N N . VAL A 1 98 ? -3.821 14.824 6.453 1.00 79.50 98 VAL A N 1
ATOM 693 C CA . VAL A 1 98 ? -4.858 15.630 5.789 1.00 79.50 98 VAL A CA 1
ATOM 694 C C . VAL A 1 98 ? -5.919 16.002 6.816 1.00 79.50 98 VAL A C 1
ATOM 696 O O . VAL A 1 98 ? -6.621 15.126 7.312 1.00 79.50 98 VAL A O 1
ATOM 699 N N . GLY A 1 99 ? -5.989 17.288 7.177 1.00 72.19 99 GLY A N 1
ATOM 700 C CA . GLY A 1 99 ? -7.094 17.874 7.955 1.00 72.19 99 GLY A CA 1
ATOM 701 C C . GLY A 1 99 ? -7.447 17.199 9.290 1.00 72.19 99 GLY A C 1
ATOM 702 O O . GLY A 1 99 ? -8.552 17.396 9.787 1.00 72.19 99 GLY A O 1
ATOM 703 N N . GLY A 1 100 ? -6.556 16.380 9.858 1.00 60.53 100 GLY A N 1
ATOM 704 C CA . GLY A 1 100 ? -6.852 15.567 11.038 1.00 60.53 100 GLY A CA 1
ATOM 705 C C . GLY A 1 100 ? -7.002 16.397 12.319 1.00 60.53 100 GLY A C 1
ATOM 706 O O . GLY A 1 100 ? -6.435 17.490 12.407 1.00 60.53 100 GLY A O 1
ATOM 707 N N . PRO A 1 101 ? -7.727 15.892 13.339 1.00 52.53 101 PRO A N 1
ATOM 708 C CA . PRO A 1 101 ? -7.811 16.561 14.630 1.00 52.53 101 PRO A CA 1
ATOM 709 C C . PRO A 1 101 ? -6.400 16.766 15.188 1.00 52.53 101 PRO A C 1
ATOM 711 O O . PRO A 1 101 ? -5.638 15.811 15.359 1.00 52.53 101 PRO A O 1
ATOM 714 N N . MET A 1 102 ? -6.044 18.023 15.460 1.00 49.09 102 MET A N 1
ATOM 715 C CA . MET A 1 102 ? -4.840 18.344 16.219 1.00 49.09 102 MET A CA 1
ATOM 716 C C . MET A 1 102 ? -4.988 17.680 17.592 1.00 49.09 102 MET A C 1
ATOM 718 O O . MET A 1 102 ? -5.837 18.082 18.376 1.00 49.09 102 MET A O 1
ATOM 722 N N . SER A 1 103 ? -4.184 16.653 17.873 1.00 49.50 103 SER A N 1
ATOM 723 C CA . SER A 1 103 ? -4.205 15.894 19.130 1.00 49.50 103 SER A CA 1
ATOM 724 C C . SER A 1 103 ? -5.465 15.045 19.360 1.00 49.50 103 SER A C 1
ATOM 726 O O . SER A 1 103 ? -6.362 15.401 20.118 1.00 49.50 103 SER A O 1
ATOM 728 N N . ALA A 1 104 ? -5.482 13.827 18.818 1.00 45.28 104 ALA A N 1
ATOM 729 C CA . ALA A 1 104 ? -6.082 12.722 19.562 1.00 45.28 104 ALA A CA 1
ATOM 730 C C . ALA A 1 104 ? -5.007 12.175 20.510 1.00 45.28 104 ALA A C 1
ATOM 732 O O . ALA A 1 104 ? -4.411 11.128 20.261 1.00 45.28 104 ALA A O 1
ATOM 733 N N . SER A 1 105 ? -4.716 12.915 21.585 1.00 42.50 105 SER A N 1
ATOM 734 C CA . SER A 1 105 ? -4.150 12.283 22.773 1.00 42.50 105 SER A CA 1
ATOM 735 C C . SER A 1 105 ? -5.140 11.188 23.153 1.00 42.50 105 SER A C 1
ATOM 737 O O . SER A 1 105 ? -6.298 11.479 23.454 1.00 42.50 105 SER A O 1
ATOM 739 N N . VAL A 1 106 ? -4.726 9.933 23.003 1.00 49.19 106 VAL A N 1
ATOM 740 C CA . VAL A 1 106 ? -5.505 8.765 23.405 1.00 49.19 106 VAL A CA 1
ATOM 741 C C . VAL A 1 106 ? -5.914 8.997 24.856 1.00 49.19 106 VAL A C 1
ATOM 743 O O . VAL A 1 106 ? -5.076 8.912 25.750 1.00 49.19 106 VAL A O 1
ATOM 746 N N . MET A 1 107 ? -7.184 9.334 25.104 1.00 45.38 107 MET A N 1
ATOM 747 C CA . MET A 1 107 ? -7.716 9.264 26.458 1.00 45.38 107 MET A CA 1
ATOM 748 C C . MET A 1 107 ? -7.585 7.799 26.884 1.00 45.38 107 MET A C 1
ATOM 750 O O . MET A 1 107 ? -8.142 6.929 26.204 1.00 45.38 107 MET A O 1
ATOM 754 N N . PRO A 1 108 ? -6.838 7.485 27.958 1.00 44.47 108 PRO A N 1
ATOM 755 C CA . PRO A 1 108 ? -6.800 6.130 28.468 1.00 44.47 108 PRO A CA 1
ATOM 756 C C . PRO A 1 108 ? -8.229 5.738 28.830 1.00 44.47 108 PRO A C 1
ATOM 758 O O . PRO A 1 108 ? -8.945 6.507 29.476 1.00 44.47 108 PRO A O 1
ATOM 761 N N . ARG A 1 109 ? -8.657 4.545 28.412 1.00 53.62 109 ARG A N 1
ATOM 762 C CA . ARG A 1 109 ? -9.881 3.933 28.936 1.00 53.62 109 ARG A CA 1
ATOM 763 C C . ARG A 1 109 ? -9.769 3.952 30.461 1.00 53.62 109 ARG A C 1
ATOM 765 O O . ARG A 1 109 ? -8.847 3.347 31.004 1.00 53.62 109 ARG A O 1
ATOM 772 N N . ALA A 1 110 ? -10.676 4.656 31.136 1.00 50.78 110 ALA A N 1
ATOM 773 C CA . ALA A 1 110 ? -10.799 4.563 32.582 1.00 50.78 110 ALA A CA 1
ATOM 774 C C . ALA A 1 110 ? -11.045 3.089 32.927 1.00 50.78 110 ALA A C 1
ATOM 776 O O . ALA A 1 110 ? -12.043 2.503 32.506 1.00 50.78 110 ALA A O 1
ATOM 777 N N . SER A 1 111 ? -10.090 2.477 33.624 1.00 54.69 111 SER A N 1
ATOM 778 C CA . SER A 1 111 ? -10.278 1.159 34.211 1.00 54.69 111 SER A CA 1
ATOM 779 C C . SER A 1 111 ? -11.279 1.330 35.344 1.00 54.69 111 SER A C 1
ATOM 781 O O . SER A 1 111 ? -10.936 1.856 36.397 1.00 54.69 111 SER A O 1
ATOM 783 N N . THR A 1 112 ? -12.530 0.943 35.118 1.00 57.56 112 THR A N 1
ATOM 784 C CA . THR A 1 112 ? -13.472 0.679 36.205 1.00 57.56 112 THR A CA 1
ATOM 785 C C . THR A 1 112 ? -12.997 -0.556 36.954 1.00 57.56 112 THR A C 1
ATOM 787 O O . THR A 1 112 ? -13.275 -1.666 36.503 1.00 57.56 112 THR A O 1
ATOM 790 N N . LEU A 1 113 ? -12.278 -0.335 38.054 1.00 48.41 113 LEU A N 1
ATOM 791 C CA . LEU A 1 113 ? -12.275 -1.138 39.277 1.00 48.41 113 LEU A CA 1
ATOM 792 C C . LEU A 1 113 ? -12.014 -0.196 40.457 1.00 48.41 113 LEU A C 1
ATOM 794 O O . LEU A 1 113 ? -11.065 0.611 40.348 1.00 48.41 113 LEU A O 1
#

Secondary structure (DSSP, 8-state):
-EEEETTEEEE-S------TT-SSEEE-HHHHHHHHTTSTT-EE-SSS-EEEETT----EEEEETTEEEEEPGGGGEEEEESS-TTSEEEESEEE---S--S----PPP----

Radius of gyration: 15.59 Å; chains: 1; bounding box: 30×29×58 Å

InterPro domains:
  IPR001969 Aspartic peptidase, active site [PS00141] (16-27)
  IPR021109 Aspartic peptidase domain superfamily [G3DSA:2.40.70.10] (1-106)
  IPR021109 Aspartic peptidase domain superfamily [SSF50630] (3-99)
  IPR033121 Peptidase family A1 domain [PF00026] (2-93)
  IPR033121 Peptidase family A1 domain [PS51767] (1-113)